Protein AF-A0A847MNM9-F1 (afdb_monomer)

Solvent-accessible surface area (backbone atoms only — not comparable to full-atom values): 4114 Å² total; per-residue (Å²): 110,73,68,58,53,54,50,52,38,50,50,42,36,72,74,66,45,57,61,62,61,48,23,55,77,73,74,42,55,65,65,56,55,50,51,58,72,70,39,97,64,87,72,79,60,87,76,55,78,64,89,72,88,56,97,81,60,78,52,89,87,76,110

Structure (mmCIF, N/CA/C/O backbone):
data_AF-A0A847MNM9-F1
#
_entry.id   AF-A0A847MNM9-F1
#
loop_
_atom_site.group_PDB
_atom_site.id
_atom_site.type_symbol
_atom_site.label_atom_id
_atom_site.label_alt_id
_atom_site.label_comp_id
_atom_site.label_asym_id
_atom_site.label_entity_id
_atom_site.label_seq_id
_atom_site.pdbx_PDB_ins_code
_atom_site.Cartn_x
_atom_site.Cartn_y
_atom_site.Cartn_z
_atom_site.occupancy
_atom_site.B_iso_or_equiv
_atom_site.auth_seq_id
_atom_site.auth_comp_id
_atom_site.auth_asym_id
_atom_site.auth_atom_id
_atom_site.pdbx_PDB_model_num
ATOM 1 N N . MET A 1 1 ? 1.316 9.181 -4.245 1.00 73.19 1 MET A N 1
ATOM 2 C CA . MET A 1 1 ? 0.148 8.310 -3.953 1.00 73.19 1 MET A CA 1
ATOM 3 C C . MET A 1 1 ? 0.482 7.140 -3.026 1.00 73.19 1 MET A C 1
ATOM 5 O O . MET A 1 1 ? 0.001 7.137 -1.902 1.00 73.19 1 MET A O 1
ATOM 9 N N . LYS A 1 2 ? 1.330 6.180 -3.430 1.00 85.06 2 LYS A N 1
ATOM 10 C CA . LYS A 1 2 ? 1.597 4.950 -2.646 1.00 85.06 2 LYS A CA 1
ATOM 11 C C . LYS A 1 2 ? 2.135 5.219 -1.225 1.00 85.06 2 LYS A C 1
ATOM 13 O O . LYS A 1 2 ? 1.642 4.632 -0.272 1.00 85.06 2 LYS A O 1
ATOM 18 N N . GLN A 1 3 ? 3.080 6.150 -1.067 1.00 87.44 3 GLN A N 1
ATOM 19 C CA . GLN A 1 3 ? 3.630 6.532 0.249 1.00 87.44 3 GLN A CA 1
ATOM 20 C C . GLN A 1 3 ? 2.592 7.194 1.170 1.00 87.44 3 GLN A C 1
ATOM 22 O O . GLN A 1 3 ? 2.543 6.881 2.357 1.00 87.44 3 GLN A O 1
ATOM 27 N N . ILE A 1 4 ? 1.724 8.051 0.621 1.00 90.94 4 ILE A N 1
ATOM 28 C CA . ILE A 1 4 ? 0.650 8.713 1.381 1.00 90.94 4 ILE A CA 1
ATOM 29 C C . ILE A 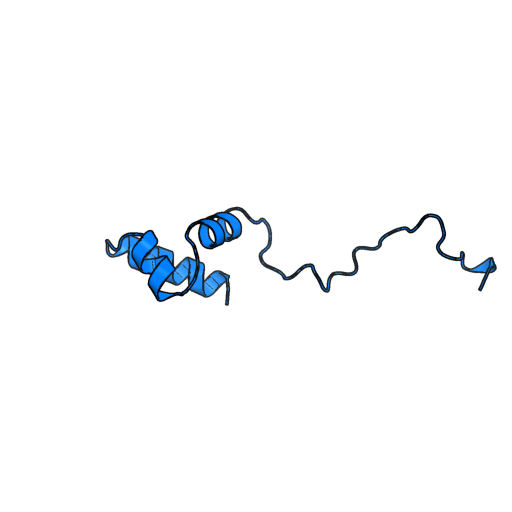1 4 ? -0.305 7.660 1.952 1.00 90.94 4 ILE A C 1
ATOM 31 O O . ILE A 1 4 ? -0.605 7.684 3.141 1.00 90.94 4 ILE A O 1
ATOM 35 N N . ALA A 1 5 ? -0.703 6.680 1.136 1.00 92.38 5 ALA A N 1
ATOM 36 C CA . ALA A 1 5 ? -1.553 5.580 1.582 1.00 92.38 5 ALA A CA 1
ATOM 37 C C . ALA A 1 5 ? -0.910 4.758 2.716 1.00 92.38 5 ALA A C 1
ATOM 39 O O . ALA A 1 5 ? -1.590 4.408 3.677 1.00 92.38 5 ALA A O 1
ATOM 40 N N . ILE A 1 6 ? 0.400 4.480 2.657 1.00 92.75 6 ILE A N 1
ATOM 41 C CA . ILE A 1 6 ? 1.104 3.774 3.744 1.00 92.75 6 ILE A CA 1
ATOM 42 C C . ILE A 1 6 ? 1.054 4.584 5.044 1.00 92.75 6 ILE A C 1
ATOM 44 O O . ILE A 1 6 ? 0.795 4.003 6.100 1.00 92.75 6 ILE A O 1
ATOM 48 N N . ARG A 1 7 ? 1.279 5.903 4.968 1.00 94.06 7 ARG A N 1
ATOM 49 C CA . ARG A 1 7 ? 1.257 6.790 6.137 1.00 94.06 7 ARG A CA 1
ATOM 50 C C . ARG A 1 7 ? -0.130 6.846 6.771 1.00 94.06 7 ARG A C 1
ATOM 52 O O . ARG A 1 7 ? -0.240 6.583 7.961 1.00 94.06 7 ARG A O 1
ATOM 59 N N . LEU A 1 8 ? -1.170 7.078 5.969 1.00 94.75 8 LEU A N 1
ATOM 60 C CA . LEU A 1 8 ? -2.558 7.147 6.440 1.00 94.75 8 LEU A CA 1
ATOM 61 C C . LEU A 1 8 ? -3.015 5.840 7.096 1.00 94.75 8 LEU A C 1
ATOM 63 O O . LEU A 1 8 ? -3.627 5.864 8.158 1.00 94.75 8 LEU A O 1
ATOM 67 N N . VAL A 1 9 ? -2.676 4.680 6.514 1.00 94.25 9 VAL A N 1
ATOM 68 C CA . VAL A 1 9 ? -2.999 3.397 7.160 1.00 94.25 9 VAL A CA 1
ATOM 69 C C . VAL A 1 9 ? -2.221 3.224 8.462 1.00 94.25 9 VAL A C 1
ATOM 71 O O . VAL A 1 9 ? -2.762 2.677 9.417 1.00 94.25 9 VAL A O 1
ATOM 74 N N . SER A 1 10 ? -0.960 3.656 8.518 1.00 94.31 10 SER A N 1
ATOM 75 C CA . SER A 1 10 ? -0.166 3.570 9.747 1.00 94.31 10 SER A CA 1
ATOM 76 C C . SER A 1 10 ? -0.759 4.424 10.865 1.00 94.31 10 SER A C 1
ATOM 78 O O . SER A 1 10 ? -0.889 3.939 11.982 1.00 94.31 10 SER A O 1
ATOM 80 N N . GLU A 1 11 ? -1.151 5.655 10.547 1.00 96.06 11 GLU A N 1
ATOM 81 C CA . GLU A 1 11 ? -1.786 6.594 11.472 1.00 96.06 11 GLU A CA 1
ATOM 82 C C . GLU A 1 11 ? -3.132 6.058 11.974 1.00 96.06 11 GLU A C 1
ATOM 84 O O . GLU A 1 11 ? -3.357 5.976 13.178 1.00 96.06 11 GLU A O 1
ATOM 89 N N . ALA A 1 12 ? -3.985 5.568 11.071 1.00 95.31 12 ALA A N 1
ATOM 90 C CA . ALA A 1 12 ? -5.261 4.965 11.446 1.00 95.31 12 ALA A CA 1
ATOM 91 C C . ALA A 1 12 ? -5.077 3.745 12.364 1.00 95.31 12 ALA A C 1
ATOM 93 O O . ALA A 1 12 ? -5.811 3.579 13.334 1.00 95.31 12 ALA A O 1
ATOM 94 N N . VAL A 1 13 ? -4.086 2.891 12.084 1.00 95.00 13 VAL A N 1
ATOM 95 C CA . VAL A 1 13 ? -3.781 1.727 12.931 1.00 95.00 13 VAL A CA 1
ATOM 96 C C . VAL A 1 13 ? -3.235 2.153 14.296 1.00 95.00 13 VAL A C 1
ATOM 98 O O . VAL A 1 13 ? -3.602 1.543 15.296 1.00 95.00 13 VAL A O 1
ATOM 101 N N . GLN A 1 14 ? -2.408 3.200 14.361 1.00 96.12 14 GLN A N 1
ATOM 102 C CA . GLN A 1 14 ? -1.939 3.774 15.630 1.00 96.12 14 GLN A CA 1
ATOM 103 C C . GLN A 1 14 ? -3.090 4.363 16.453 1.00 96.12 14 GLN A C 1
ATOM 105 O O . GLN A 1 14 ? -3.108 4.199 17.668 1.00 96.12 14 GLN A O 1
ATOM 110 N N . ALA A 1 15 ? -4.092 4.951 15.797 1.00 96.19 15 ALA A N 1
ATOM 111 C CA . ALA A 1 15 ? -5.335 5.394 16.426 1.00 96.19 15 ALA A CA 1
ATOM 112 C C . ALA A 1 15 ? -6.275 4.235 16.839 1.00 96.19 15 ALA A C 1
ATOM 114 O O . ALA A 1 15 ? -7.361 4.476 17.357 1.00 96.19 15 ALA A O 1
ATOM 115 N N . GLY A 1 16 ? -5.881 2.974 16.612 1.00 95.00 16 GLY A N 1
ATOM 116 C CA . GLY A 1 16 ? -6.627 1.779 17.019 1.00 95.00 16 GLY A CA 1
ATOM 117 C C . GLY A 1 16 ? -7.494 1.151 15.924 1.00 95.00 16 GLY A C 1
ATOM 118 O O . GLY A 1 16 ? -8.170 0.149 16.171 1.00 95.00 16 GLY A O 1
ATOM 119 N N . ALA A 1 17 ? -7.479 1.676 14.696 1.00 94.25 17 ALA A N 1
ATOM 120 C CA . ALA A 1 17 ? -8.243 1.089 13.603 1.00 94.25 17 ALA A CA 1
ATOM 121 C C 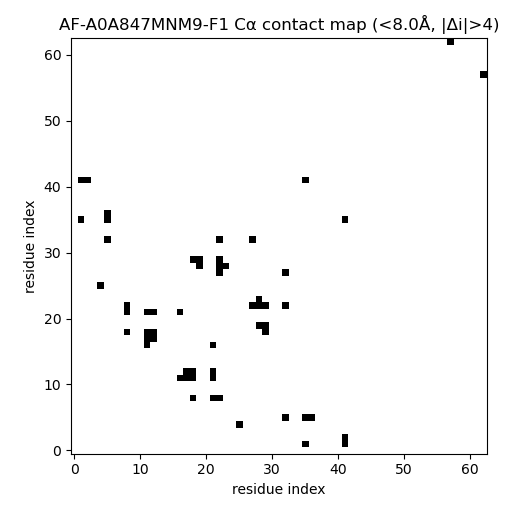. ALA A 1 17 ? -7.671 -0.272 13.179 1.00 94.25 17 ALA A C 1
ATOM 123 O O . ALA A 1 17 ? -6.460 -0.501 13.099 1.00 94.25 17 ALA A O 1
ATOM 124 N N . ARG A 1 18 ? -8.559 -1.193 12.793 1.00 95.00 18 ARG A N 1
ATOM 125 C CA . ARG A 1 18 ? -8.130 -2.441 12.157 1.00 95.00 18 ARG A CA 1
ATOM 126 C C . ARG A 1 18 ? -7.522 -2.125 10.793 1.00 95.00 18 ARG A C 1
ATOM 128 O O . ARG A 1 18 ? -8.165 -1.529 9.933 1.00 95.00 18 ARG A O 1
ATOM 135 N N . ARG A 1 19 ? -6.314 -2.638 10.548 1.00 92.94 19 ARG A N 1
ATOM 136 C CA . ARG A 1 19 ? -5.599 -2.488 9.267 1.00 92.94 19 ARG A CA 1
ATOM 137 C C . ARG A 1 19 ? -6.443 -2.872 8.046 1.00 92.94 19 ARG A C 1
ATOM 139 O O . ARG A 1 19 ? -6.310 -2.235 7.012 1.00 92.94 19 ARG A O 1
ATOM 146 N N . ARG A 1 20 ? -7.303 -3.894 8.162 1.00 94.56 20 ARG A N 1
ATOM 147 C CA . ARG A 1 20 ? -8.216 -4.309 7.082 1.00 94.56 20 ARG A CA 1
ATOM 148 C C . ARG A 1 20 ? -9.214 -3.203 6.738 1.00 94.56 20 ARG A C 1
ATOM 150 O O . ARG A 1 20 ? -9.253 -2.791 5.592 1.00 94.56 20 ARG A O 1
ATOM 157 N N . SER A 1 21 ? -9.890 -2.647 7.741 1.00 94.69 21 SER A N 1
ATOM 158 C CA . SER A 1 21 ? -10.827 -1.532 7.575 1.00 94.69 21 SER A CA 1
ATOM 159 C C . SER A 1 21 ? -10.159 -0.289 6.979 1.00 94.69 21 SER A C 1
ATOM 161 O O . SER A 1 21 ? -10.704 0.322 6.069 1.00 94.69 21 SER A O 1
ATOM 163 N N . ALA A 1 22 ? -8.944 0.048 7.427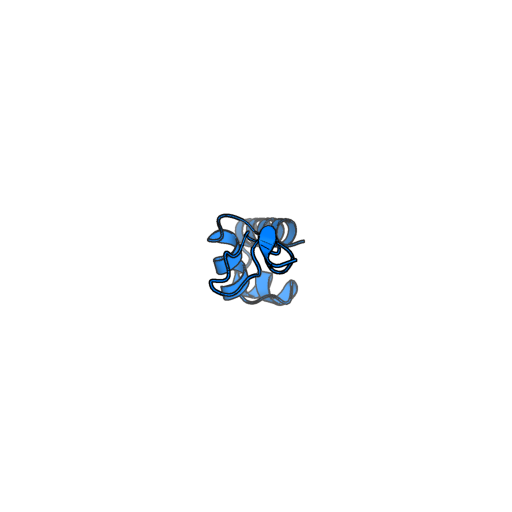 1.00 95.06 22 ALA A N 1
ATOM 164 C CA . ALA A 1 22 ? -8.185 1.170 6.867 1.00 95.06 22 ALA A CA 1
ATOM 165 C C . ALA A 1 22 ? -7.794 0.947 5.392 1.00 95.06 22 ALA A C 1
ATOM 167 O O . ALA A 1 22 ? -7.835 1.873 4.585 1.00 95.06 22 ALA A O 1
ATOM 168 N N . CYS A 1 23 ? -7.424 -0.284 5.023 1.00 94.88 23 CYS A N 1
ATOM 169 C CA . CYS A 1 23 ? -7.156 -0.654 3.635 1.00 94.88 23 CYS A CA 1
ATOM 170 C C . CYS A 1 23 ? -8.423 -0.599 2.763 1.00 94.88 23 CYS A C 1
ATOM 172 O O . CYS A 1 23 ? -8.358 -0.067 1.655 1.00 94.88 23 CYS A O 1
ATOM 174 N N . ASP A 1 24 ? -9.555 -1.085 3.278 1.00 95.44 24 ASP A N 1
ATOM 175 C CA . ASP A 1 24 ? -10.833 -1.121 2.562 1.00 95.44 24 ASP A CA 1
ATOM 176 C C . ASP A 1 24 ? -11.346 0.299 2.246 1.00 95.44 24 ASP A C 1
ATOM 178 O O . ASP A 1 24 ? -11.762 0.552 1.118 1.00 95.44 24 ASP A O 1
ATOM 182 N N . ILE A 1 25 ? -11.214 1.256 3.178 1.00 94.88 25 ILE A N 1
ATOM 183 C CA . ILE A 1 25 ? -11.564 2.678 2.956 1.00 94.88 25 ILE A CA 1
ATOM 184 C C . ILE A 1 25 ? -10.730 3.300 1.828 1.00 94.88 25 ILE A C 1
ATOM 186 O O . ILE A 1 25 ? -11.241 4.071 1.020 1.00 94.88 25 ILE A O 1
ATOM 190 N N . LEU A 1 26 ? -9.443 2.957 1.750 1.00 92.50 26 LEU A N 1
ATOM 191 C CA . LEU A 1 26 ? -8.551 3.428 0.687 1.00 92.50 26 LEU A CA 1
ATOM 192 C C . LEU A 1 26 ? -8.727 2.660 -0.636 1.00 92.50 26 LEU A C 1
ATOM 194 O O . 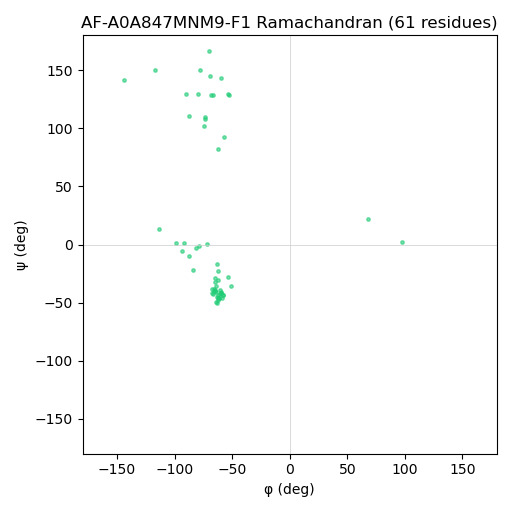LEU A 1 26 ? -8.017 2.950 -1.599 1.00 92.50 26 LEU A O 1
ATOM 198 N N . GLY A 1 27 ? -9.615 1.660 -0.687 1.00 94.50 27 GLY A N 1
ATOM 199 C CA . GLY A 1 27 ? -9.854 0.840 -1.875 1.00 94.50 27 GLY A CA 1
ATOM 200 C C . GLY A 1 27 ? -8.679 -0.069 -2.250 1.00 94.50 27 GLY A C 1
ATOM 201 O O . GLY A 1 27 ? -8.548 -0.470 -3.407 1.00 94.50 27 GLY A O 1
ATOM 202 N N . ILE A 1 28 ? -7.793 -0.392 -1.302 1.00 94.19 28 ILE A N 1
ATOM 203 C CA . ILE A 1 28 ? -6.636 -1.264 -1.537 1.00 94.19 28 ILE A CA 1
ATOM 204 C C . ILE A 1 28 ? -6.724 -2.526 -0.690 1.00 94.19 28 ILE A C 1
ATOM 206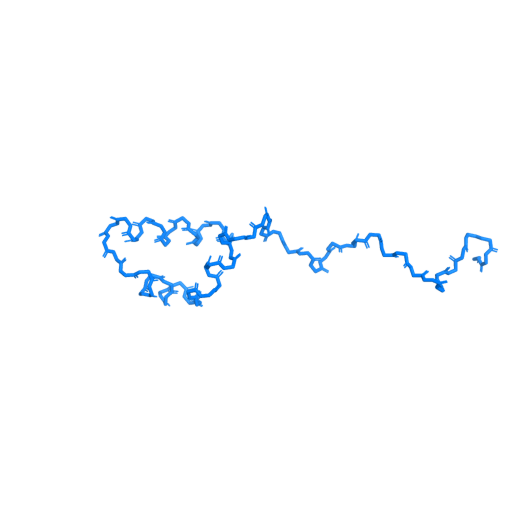 O O . ILE A 1 28 ? -7.205 -2.523 0.432 1.00 94.19 28 ILE A O 1
ATOM 210 N N . SER A 1 29 ? -6.168 -3.630 -1.180 1.00 94.19 29 SER A N 1
ATOM 211 C CA . SER A 1 29 ? -6.072 -4.837 -0.358 1.00 94.19 29 SER A CA 1
ATOM 212 C C . SER A 1 29 ? -4.920 -4.755 0.652 1.00 94.19 29 SER A C 1
ATOM 214 O O . SER A 1 29 ? -3.842 -4.225 0.365 1.00 94.19 29 SER A O 1
ATOM 216 N N . CYS A 1 30 ? -5.068 -5.425 1.801 1.00 92.50 30 CYS A N 1
ATOM 217 C CA . CYS A 1 30 ? -3.974 -5.630 2.764 1.00 92.50 30 CYS A CA 1
ATOM 218 C C . CYS A 1 30 ? -2.714 -6.257 2.136 1.00 92.50 30 CYS A C 1
ATOM 220 O O . CYS A 1 30 ? -1.602 -6.072 2.636 1.00 92.50 30 CYS A O 1
ATOM 222 N N . ARG A 1 31 ? -2.868 -7.048 1.064 1.00 94.00 31 ARG A N 1
ATOM 223 C CA . ARG A 1 31 ? -1.744 -7.614 0.303 1.00 94.00 31 ARG A CA 1
ATOM 224 C C . ARG A 1 31 ? -0.971 -6.522 -0.434 1.00 94.00 31 ARG A C 1
ATOM 226 O O . ARG A 1 31 ? 0.254 -6.545 -0.406 1.00 94.00 31 ARG A O 1
A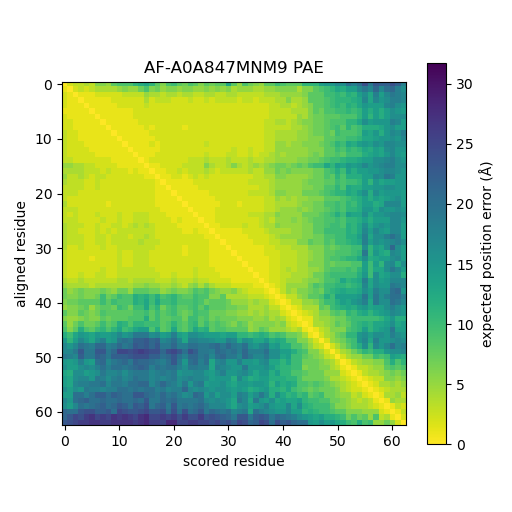TOM 233 N N . THR A 1 32 ? -1.674 -5.562 -1.027 1.00 92.44 32 THR A N 1
ATOM 234 C CA . THR A 1 32 ? -1.074 -4.405 -1.705 1.00 92.44 32 THR A CA 1
ATOM 235 C C . THR A 1 32 ? -0.273 -3.555 -0.728 1.00 92.44 32 THR A C 1
ATOM 237 O O . THR A 1 32 ? 0.891 -3.271 -0.995 1.00 92.44 32 THR A O 1
ATOM 240 N N . LEU A 1 33 ? -0.833 -3.263 0.452 1.00 92.94 33 LEU A N 1
ATOM 241 C CA . LEU A 1 33 ? -0.113 -2.544 1.508 1.00 92.94 33 LEU A CA 1
ATOM 242 C C . LEU A 1 33 ? 1.166 -3.276 1.943 1.00 92.94 33 LEU A C 1
ATOM 244 O O . LEU A 1 33 ? 2.221 -2.659 2.055 1.00 92.94 33 LEU A O 1
ATOM 248 N N . ARG A 1 34 ? 1.091 -4.595 2.176 1.00 91.69 34 ARG A N 1
ATOM 249 C CA . ARG A 1 34 ? 2.270 -5.405 2.538 1.00 91.69 34 ARG A CA 1
ATOM 250 C C . ARG A 1 34 ? 3.330 -5.387 1.444 1.00 91.69 34 ARG A C 1
ATOM 252 O O . ARG A 1 34 ? 4.498 -5.175 1.743 1.00 91.69 34 ARG A O 1
ATOM 259 N N . ARG A 1 35 ? 2.921 -5.567 0.186 1.00 91.81 35 ARG A N 1
ATOM 260 C CA . ARG A 1 35 ? 3.826 -5.500 -0.964 1.00 91.81 35 ARG A CA 1
ATOM 261 C C . ARG A 1 35 ? 4.525 -4.147 -1.026 1.00 91.81 35 ARG A C 1
ATOM 263 O O . ARG A 1 35 ? 5.719 -4.115 -1.267 1.00 91.81 35 ARG A O 1
ATOM 270 N N . TRP A 1 36 ? 3.801 -3.052 -0.806 1.00 91.00 36 TRP A N 1
ATOM 271 C CA . TRP A 1 36 ? 4.400 -1.723 -0.815 1.00 91.00 36 TRP A CA 1
ATOM 272 C C . TRP A 1 36 ? 5.390 -1.508 0.329 1.00 91.00 36 TRP A C 1
ATOM 274 O O . TRP A 1 36 ? 6.445 -0.938 0.099 1.00 91.00 36 TRP A O 1
ATOM 284 N N . LYS A 1 37 ? 5.089 -2.001 1.535 1.00 86.88 37 LYS A N 1
ATOM 285 C CA . LYS A 1 37 ? 6.023 -1.938 2.672 1.00 86.88 37 LYS A CA 1
ATOM 286 C C . LYS A 1 37 ? 7.292 -2.769 2.462 1.00 86.88 37 LYS A C 1
ATOM 288 O O . LYS A 1 37 ? 8.334 -2.406 2.981 1.00 86.88 37 LYS A O 1
ATOM 293 N N . SER A 1 38 ? 7.185 -3.885 1.744 1.00 87.19 38 SER A N 1
ATOM 294 C CA . SER A 1 38 ? 8.307 -4.785 1.453 1.00 87.19 38 SER A CA 1
ATOM 295 C C . SER A 1 38 ? 9.092 -4.397 0.198 1.00 87.19 38 SER A C 1
ATOM 297 O O . SER A 1 38 ? 10.109 -5.023 -0.091 1.00 87.19 38 SER A O 1
ATOM 299 N N . ALA A 1 39 ? 8.595 -3.451 -0.597 1.00 84.31 39 ALA A N 1
ATOM 300 C CA . ALA A 1 39 ? 9.262 -3.038 -1.816 1.00 84.31 39 ALA A CA 1
ATOM 301 C C . ALA A 1 39 ? 10.395 -2.070 -1.474 1.00 84.31 39 ALA A C 1
ATOM 303 O O . ALA A 1 39 ? 10.172 -1.079 -0.787 1.00 84.31 39 ALA A O 1
ATOM 304 N N . GLU A 1 40 ? 11.583 -2.346 -2.003 1.00 77.69 40 GLU A N 1
ATOM 305 C CA . GLU A 1 40 ? 12.747 -1.458 -1.905 1.00 77.69 40 GLU A CA 1
ATOM 306 C C . GLU A 1 40 ? 12.494 -0.108 -2.591 1.00 77.69 40 GLU A C 1
ATOM 308 O O . GLU A 1 40 ? 12.966 0.932 -2.146 1.00 77.69 40 GLU A O 1
ATOM 313 N N . ASP A 1 41 ? 11.667 -0.120 -3.641 1.00 78.50 41 ASP A N 1
ATOM 314 C CA . ASP A 1 41 ? 11.210 1.077 -4.329 1.00 78.50 41 ASP A CA 1
ATOM 315 C C . ASP A 1 41 ? 9.749 0.927 -4.796 1.00 78.50 41 ASP A C 1
ATOM 317 O O . ASP A 1 41 ? 9.305 -0.136 -5.244 1.00 78.50 41 ASP A O 1
ATOM 321 N N . LEU A 1 42 ? 8.990 2.018 -4.686 1.00 79.12 42 LEU A N 1
ATOM 322 C CA . LEU A 1 42 ? 7.587 2.133 -5.089 1.00 79.12 42 LEU A CA 1
ATOM 323 C C . LEU A 1 42 ? 7.410 2.790 -6.463 1.00 79.12 42 LEU A C 1
ATOM 325 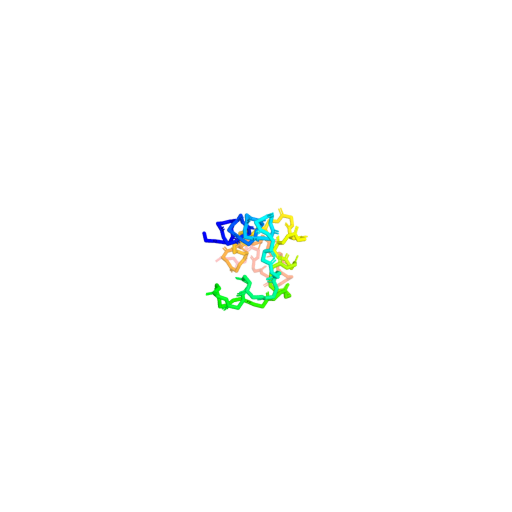O O . LEU A 1 42 ? 6.262 2.958 -6.907 1.00 79.12 42 LEU A O 1
ATOM 329 N N . THR A 1 43 ? 8.506 3.140 -7.136 1.00 78.25 43 THR A N 1
ATOM 330 C CA . THR A 1 43 ? 8.502 3.682 -8.497 1.00 78.25 43 THR A CA 1
ATOM 331 C C . THR A 1 43 ? 7.876 2.693 -9.476 1.00 78.25 43 THR A C 1
ATOM 333 O O . THR A 1 43 ? 7.990 1.470 -9.343 1.00 78.25 43 THR A O 1
ATOM 336 N N . ASP A 1 44 ? 7.135 3.217 -10.451 1.00 75.94 44 ASP A N 1
ATOM 337 C CA . ASP A 1 44 ? 6.627 2.388 -11.537 1.00 75.94 44 ASP A CA 1
ATOM 338 C C . ASP A 1 44 ? 7.771 2.026 -12.491 1.00 75.94 44 ASP A C 1
ATOM 340 O O . ASP A 1 44 ? 8.274 2.861 -13.239 1.00 75.94 44 ASP A O 1
ATOM 344 N N . LYS A 1 45 ? 8.185 0.757 -12.460 1.00 75.06 45 LYS A N 1
ATOM 345 C CA . LYS A 1 45 ? 9.266 0.247 -13.307 1.00 75.06 45 LYS A CA 1
ATOM 346 C C . LYS A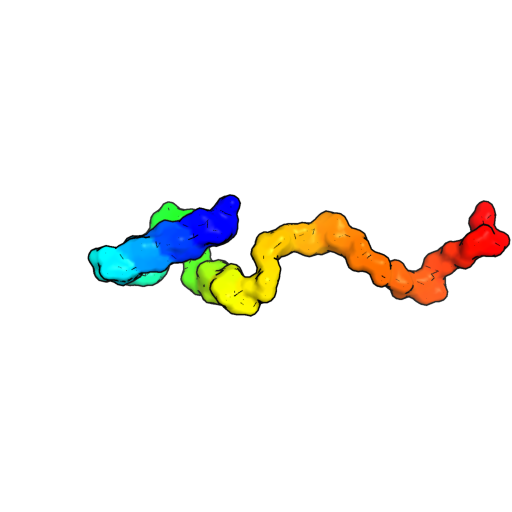 1 45 ? 8.817 -0.094 -14.730 1.00 75.06 45 LYS A C 1
ATOM 348 O O . LYS A 1 45 ? 9.652 -0.466 -15.543 1.00 75.06 45 LYS A O 1
ATOM 353 N N . ARG A 1 46 ? 7.528 0.028 -15.074 1.00 72.44 46 ARG A N 1
ATOM 354 C CA . ARG A 1 46 ? 7.030 -0.282 -16.430 1.00 72.44 46 ARG A CA 1
ATOM 355 C C . ARG A 1 46 ? 7.603 0.656 -17.491 1.00 72.44 46 ARG A C 1
ATOM 357 O O . ARG A 1 46 ? 7.763 0.236 -18.628 1.00 72.44 46 ARG A O 1
ATOM 364 N N . GLN A 1 47 ? 7.928 1.891 -17.107 1.00 66.44 47 GLN A N 1
ATOM 365 C CA . GLN A 1 47 ? 8.615 2.864 -17.962 1.00 66.44 47 GLN A CA 1
ATOM 366 C C . GLN A 1 47 ? 10.138 2.857 -17.790 1.00 66.44 47 GLN A C 1
ATOM 368 O O . GLN A 1 47 ? 10.839 3.550 -18.524 1.00 66.44 47 GLN A O 1
ATOM 373 N N . GLN A 1 48 ? 10.679 2.086 -16.842 1.00 64.00 48 GLN A N 1
ATOM 374 C CA . GLN A 1 48 ? 12.121 1.932 -16.749 1.00 64.00 48 GLN A CA 1
ATOM 375 C C . GLN A 1 48 ? 12.571 1.014 -17.885 1.00 64.00 48 GLN A C 1
ATOM 377 O O . GLN A 1 48 ? 12.456 -0.210 -17.801 1.00 64.00 48 GLN A O 1
ATOM 382 N N . THR A 1 49 ? 13.122 1.615 -18.941 1.00 59.38 49 THR A N 1
ATOM 383 C CA . THR A 1 49 ? 14.021 0.926 -19.867 1.00 59.38 49 THR A CA 1
ATOM 384 C C . THR A 1 49 ? 15.243 0.502 -19.062 1.00 59.38 49 THR A C 1
ATOM 386 O O . THR A 1 49 ? 16.270 1.176 -19.035 1.00 59.38 49 THR A O 1
ATOM 389 N N . ALA A 1 50 ? 15.139 -0.620 -18.351 1.00 64.44 50 ALA A N 1
ATOM 390 C CA . ALA A 1 50 ? 16.332 -1.370 -18.015 1.00 64.44 50 ALA A CA 1
ATOM 391 C C . ALA A 1 50 ? 17.050 -1.612 -19.347 1.00 64.44 50 ALA A C 1
ATOM 393 O O . ALA A 1 50 ? 16.397 -2.023 -20.312 1.00 64.44 50 ALA A O 1
ATOM 394 N N . LYS A 1 51 ? 18.352 -1.304 -19.428 1.00 65.88 51 LYS A N 1
ATOM 395 C CA . LYS A 1 51 ? 19.177 -1.669 -20.586 1.00 65.88 51 LYS A CA 1
ATOM 396 C C . LYS A 1 51 ? 19.093 -3.185 -20.735 1.00 65.88 51 LYS A C 1
ATOM 398 O O . LYS A 1 51 ? 19.804 -3.930 -20.071 1.00 65.88 51 LYS A O 1
ATOM 403 N N . ARG A 1 52 ? 18.142 -3.636 -21.544 1.00 70.19 52 ARG A N 1
ATOM 404 C CA . ARG A 1 52 ? 17.942 -5.036 -21.871 1.00 70.19 52 ARG A CA 1
ATOM 405 C C . ARG A 1 52 ? 18.844 -5.309 -23.055 1.00 70.19 52 ARG A C 1
ATOM 407 O O . ARG A 1 52 ? 18.618 -4.779 -24.139 1.00 70.19 52 ARG A O 1
ATOM 414 N N . THR A 1 53 ? 19.882 -6.096 -22.825 1.00 73.50 53 THR A N 1
ATOM 415 C CA . THR A 1 53 ? 20.686 -6.635 -23.914 1.00 73.50 53 THR A CA 1
ATOM 416 C C . THR A 1 53 ? 19.858 -7.725 -24.577 1.00 73.50 53 THR A C 1
ATOM 418 O O . THR A 1 53 ? 19.592 -8.759 -23.966 1.00 73.50 53 THR A O 1
ATOM 421 N N . TYR A 1 54 ? 19.389 -7.469 -25.795 1.00 80.88 54 TYR A N 1
ATOM 422 C CA . TYR A 1 54 ? 18.744 -8.493 -26.607 1.00 80.88 54 TYR A CA 1
ATOM 423 C C . TYR A 1 54 ? 19.827 -9.176 -27.448 1.00 80.88 54 TYR A C 1
ATOM 425 O O . TYR A 1 54 ? 20.580 -8.467 -28.113 1.00 80.88 54 TYR A O 1
ATOM 433 N N . PRO A 1 55 ? 19.911 -10.517 -27.457 1.00 79.69 55 PRO A N 1
ATOM 434 C CA . PRO A 1 55 ? 20.950 -11.240 -28.195 1.00 79.69 55 PRO A CA 1
ATOM 435 C C . PRO A 1 55 ? 20.885 -11.029 -29.715 1.00 79.69 55 PRO A C 1
ATOM 437 O O . PRO A 1 55 ? 21.859 -11.293 -30.404 1.00 79.69 55 PRO A O 1
ATOM 440 N N . HIS A 1 56 ? 19.756 -10.533 -30.229 1.00 85.06 56 HIS A N 1
ATOM 441 C CA . HIS A 1 56 ? 19.529 -10.267 -31.653 1.00 85.06 56 HIS A CA 1
ATOM 442 C C . HIS A 1 56 ? 19.382 -8.772 -31.970 1.00 85.06 56 HIS A C 1
ATOM 444 O O . HIS A 1 56 ? 18.877 -8.417 -33.032 1.00 85.06 56 HIS A O 1
ATOM 450 N N . ALA A 1 57 ? 19.726 -7.877 -31.037 1.00 82.62 57 ALA A N 1
ATOM 451 C CA . ALA A 1 57 ? 19.742 -6.453 -31.351 1.00 82.62 57 ALA A CA 1
ATOM 452 C C . ALA A 1 57 ? 20.881 -6.168 -32.334 1.00 82.62 57 ALA A C 1
ATOM 454 O O . ALA A 1 57 ? 22.021 -6.533 -32.055 1.00 82.62 57 ALA A O 1
ATOM 455 N N . LEU A 1 58 ? 20.560 -5.488 -33.439 1.00 81.81 58 LEU A N 1
ATOM 456 C CA . LEU A 1 58 ? 21.546 -5.048 -34.424 1.00 81.81 58 LEU A CA 1
ATOM 457 C C . LEU A 1 58 ? 22.666 -4.271 -33.731 1.00 81.81 58 LEU A C 1
ATOM 459 O O . LEU A 1 58 ? 22.424 -3.332 -32.958 1.00 81.81 58 LEU A O 1
ATOM 463 N N . THR A 1 59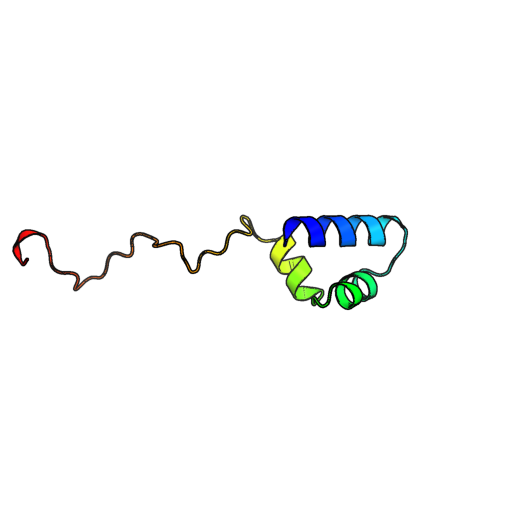 ? 23.892 -4.678 -34.019 1.00 82.38 59 THR A N 1
ATOM 464 C CA . THR A 1 59 ? 25.093 -3.962 -33.616 1.00 82.38 59 THR A CA 1
ATOM 465 C C . THR A 1 59 ? 25.210 -2.654 -34.401 1.00 82.38 59 THR A C 1
ATOM 467 O O . THR A 1 59 ? 24.498 -2.408 -35.374 1.00 82.38 59 THR A O 1
ATOM 470 N N . ARG A 1 60 ? 26.096 -1.757 -33.956 1.00 80.88 60 ARG A N 1
ATOM 471 C CA . ARG A 1 60 ? 26.276 -0.445 -34.600 1.00 80.88 60 ARG A CA 1
ATOM 472 C C . ARG A 1 60 ? 26.761 -0.558 -36.053 1.00 80.88 60 ARG A C 1
ATOM 474 O O . ARG A 1 60 ? 26.560 0.385 -36.802 1.00 80.88 60 ARG A O 1
ATOM 481 N N . GLU A 1 61 ? 27.387 -1.675 -36.411 1.00 81.75 61 GLU A N 1
ATOM 482 C CA . GLU A 1 61 ? 27.919 -1.946 -37.750 1.00 81.75 61 GLU A CA 1
ATOM 483 C C . GLU A 1 61 ? 26.862 -2.502 -38.716 1.00 81.75 61 GLU A C 1
ATOM 485 O O . GLU A 1 61 ? 27.010 -2.363 -39.923 1.00 81.75 61 GLU A O 1
ATOM 490 N N . GLU A 1 62 ? 25.778 -3.090 -38.200 1.00 77.62 62 GLU A N 1
ATOM 491 C CA . GLU A 1 62 ? 24.681 -3.656 -39.003 1.00 77.62 62 GLU A CA 1
ATOM 492 C C . GLU A 1 62 ? 23.545 -2.646 -39.277 1.00 77.62 62 GLU A C 1
ATOM 494 O O . GLU A 1 62 ? 22.527 -3.006 -39.868 1.00 77.62 62 GLU A O 1
ATOM 499 N N . LYS A 1 63 ? 23.685 -1.400 -38.804 1.00 61.94 63 LYS A N 1
ATOM 500 C CA . LYS A 1 63 ? 22.719 -0.301 -38.973 1.00 61.94 63 LYS A CA 1
ATOM 501 C C . LYS A 1 63 ? 23.041 0.562 -40.182 1.00 61.94 63 LYS A C 1
ATOM 503 O O . LYS A 1 63 ? 22.067 0.952 -40.862 1.00 61.94 63 LYS A O 1
#

Secondary structure (DSSP, 8-state):
-HHHHHHHHHHHHHTT--HHHHHHHTT--HHHHHHHHH-S--S-GGG-------TTSPPTT--

Radius of gyration: 19.56 Å; Cα contacts (8 Å, |Δi|>4): 29; chains: 1; bounding box: 40×20×56 Å

Mean predicted aligned error: 8.22 Å

Nearest PDB structures (foldseek):
  8b4h-assembly1_A  TM=5.745E-01  e=1.478E+00  Geobacillus stearothermophilus
  9bcu-assembly1_N  TM=5.516E-01  e=4.395E+00  Thermococcus kodakarensis
  3frw-assembly2_D  TM=5.885E-01  e=6.056E+00  Blautia obeum ATCC 29174
  7oqy-assembly1_N  TM=5.214E-01  e=4.686E+00  Sulfolobus acidocaldarius DSM 639

Sequence (63 aa):
MKQIAIRLVSEAVQAGARRRSACDILGISCRTLRRWKSAEDLTDKRQQTAKRTYPHALTREEK

Foldseek 3Di:
DLVVLLVQLVVCVVVVDDSQVSCVVVVHGPVSSVCSVPDPDPDDCPPVPPVDDDVPPDDPVRD

pLDDT: mean 85.72, std 10.25, range [59.38, 96.19]